Protein AF-A0A1R1WZ16-F1 (afdb_monomer_lite)

Secondary structure (DSSP, 8-state):
-HHHHHHHHHHHHIIIIII-SHHHHHHHHHHHHHHHHHHHHHHHTSTTSSSSTTS--HHHHHHHHHHHHHHHTT-GGGS-TTT-HHHHHHHHHHHT-HHHHHHHS---

Sequence (108 aa):
YALQIADSYDKLIDHAYGANSDESKAAFEKELEFLLKHHEPILAANPSGHYHGESTTYPDIVLYTLYNQSKVSGNADLFKESEFPHILKLVTSMDSNTRIAQAIATIE

Structure (mmCIF, N/CA/C/O backbone):
data_AF-A0A1R1WZ16-F1
#
_entry.id   AF-A0A1R1WZ16-F1
#
loop_
_atom_site.group_PDB
_atom_site.id
_atom_site.type_symbol
_atom_site.label_atom_id
_atom_site.label_alt_id
_atom_site.label_comp_id
_atom_site.label_asym_id
_atom_site.label_entity_id
_atom_site.label_seq_id
_atom_site.pdbx_PDB_ins_code
_atom_site.Cartn_x
_atom_site.Cartn_y
_atom_site.Cartn_z
_atom_site.occupancy
_atom_site.B_iso_or_equiv
_atom_site.auth_seq_id
_atom_site.auth_comp_id
_atom_site.auth_asym_id
_atom_site.auth_atom_id
_atom_site.pdbx_PDB_model_num
ATOM 1 N N . TYR A 1 1 ? -10.841 7.380 -5.172 1.00 53.97 1 TYR A N 1
ATOM 2 C CA . TYR A 1 1 ? -10.087 6.248 -4.598 1.00 53.97 1 TYR A CA 1
ATOM 3 C C . TYR A 1 1 ? -9.691 5.230 -5.663 1.00 53.97 1 TYR A C 1
ATOM 5 O O . TYR A 1 1 ? -8.528 5.215 -6.015 1.00 53.97 1 TYR A O 1
ATOM 13 N N . ALA A 1 2 ? -10.605 4.437 -6.241 1.00 52.69 2 ALA A N 1
ATOM 14 C CA . ALA A 1 2 ? -10.219 3.321 -7.125 1.00 52.69 2 ALA A CA 1
ATOM 15 C C . ALA A 1 2 ? -9.491 3.713 -8.434 1.00 52.69 2 ALA A C 1
ATOM 17 O O . ALA A 1 2 ? -8.581 3.002 -8.837 1.00 52.69 2 ALA A O 1
ATOM 18 N N . LEU A 1 3 ? -9.850 4.838 -9.068 1.00 55.34 3 LEU A N 1
ATOM 19 C CA . LEU A 1 3 ? -9.238 5.268 -10.339 1.00 55.34 3 LEU A CA 1
ATOM 20 C C . LEU A 1 3 ? -7.756 5.657 -10.192 1.00 55.34 3 LEU A C 1
ATOM 22 O O . LEU A 1 3 ? -6.937 5.213 -10.977 1.00 55.34 3 LEU A O 1
ATOM 26 N N . GLN A 1 4 ? -7.397 6.395 -9.138 1.00 59.56 4 GLN A N 1
ATOM 27 C CA . GLN A 1 4 ? -6.000 6.789 -8.888 1.00 59.56 4 GLN A CA 1
ATOM 28 C C . GLN A 1 4 ? -5.113 5.593 -8.516 1.00 59.56 4 GLN A C 1
ATOM 30 O O . GLN A 1 4 ? -3.928 5.582 -8.823 1.00 59.56 4 GLN A O 1
ATOM 35 N N . ILE A 1 5 ? -5.689 4.574 -7.867 1.00 61.09 5 ILE A N 1
ATOM 36 C CA . ILE A 1 5 ? -4.962 3.343 -7.545 1.00 61.09 5 ILE A CA 1
ATOM 37 C C . ILE A 1 5 ? -4.768 2.487 -8.811 1.00 61.09 5 ILE A C 1
ATOM 39 O O . ILE A 1 5 ? -3.721 1.863 -8.961 1.00 61.09 5 ILE A O 1
ATOM 43 N N . ALA A 1 6 ? -5.732 2.494 -9.741 1.00 62.16 6 ALA A N 1
ATOM 44 C CA . ALA A 1 6 ? -5.593 1.836 -11.040 1.00 62.16 6 ALA A CA 1
ATOM 45 C C . ALA A 1 6 ? -4.467 2.464 -11.883 1.00 62.16 6 ALA A C 1
ATOM 47 O O . ALA A 1 6 ? -3.639 1.727 -12.406 1.00 62.16 6 ALA A O 1
ATOM 48 N N . ASP A 1 7 ? -4.353 3.798 -11.908 1.00 64.75 7 ASP A N 1
ATOM 49 C CA . ASP A 1 7 ? -3.283 4.496 -12.641 1.00 64.75 7 ASP A CA 1
ATOM 50 C C . ASP A 1 7 ? -1.872 4.095 -12.155 1.00 64.75 7 ASP A C 1
ATOM 52 O O . ASP A 1 7 ? -0.948 3.927 -12.955 1.00 64.75 7 ASP A O 1
ATOM 56 N N . SER A 1 8 ? -1.683 3.907 -10.842 1.00 58.84 8 SER A N 1
ATOM 57 C CA . SER A 1 8 ? -0.411 3.413 -10.287 1.00 58.84 8 SER A CA 1
ATOM 58 C C . SER A 1 8 ? -0.165 1.933 -10.582 1.00 58.84 8 SER A C 1
ATOM 60 O O . SER A 1 8 ? 0.988 1.523 -10.709 1.00 58.84 8 SER A O 1
ATOM 62 N N . TYR A 1 9 ? -1.227 1.137 -10.705 1.00 64.50 9 TYR A N 1
ATOM 63 C CA . TYR A 1 9 ? -1.143 -0.278 -11.057 1.00 64.50 9 TYR A CA 1
ATOM 64 C C . TYR A 1 9 ? -0.737 -0.470 -12.522 1.00 64.50 9 TYR A C 1
ATOM 66 O O . TYR A 1 9 ? 0.156 -1.263 -12.811 1.00 64.50 9 TYR A O 1
ATOM 74 N N . ASP A 1 10 ? -1.315 0.314 -13.433 1.00 67.81 10 ASP A N 1
ATOM 75 C CA . ASP A 1 10 ? -0.963 0.294 -14.855 1.00 67.81 10 ASP A CA 1
ATOM 76 C C . ASP A 1 10 ? 0.512 0.677 -15.060 1.00 67.81 10 ASP A C 1
ATOM 78 O O . ASP A 1 10 ? 1.251 -0.017 -15.757 1.00 67.81 10 ASP A O 1
ATOM 82 N N . LYS A 1 11 ? 0.999 1.706 -14.354 1.00 64.81 11 LYS A N 1
ATOM 83 C CA . LYS A 1 11 ? 2.416 2.110 -14.418 1.00 64.81 11 LYS A CA 1
ATOM 84 C C . LYS A 1 11 ? 3.369 1.109 -13.772 1.00 64.81 11 LYS A C 1
ATOM 86 O O . LYS A 1 11 ? 4.492 0.946 -14.247 1.00 64.81 11 LYS A O 1
ATOM 91 N N . LEU A 1 12 ? 2.945 0.439 -12.700 1.00 64.50 12 LEU A N 1
ATOM 92 C CA . LEU A 1 12 ? 3.707 -0.672 -12.136 1.00 64.50 12 LEU A CA 1
ATOM 93 C C . LEU A 1 12 ? 3.831 -1.805 -13.157 1.00 64.50 12 LEU A C 1
ATOM 95 O O . LEU A 1 12 ? 4.918 -2.351 -13.308 1.00 64.50 12 LEU A O 1
ATOM 99 N N . ILE A 1 13 ? 2.751 -2.145 -13.865 1.00 63.81 13 ILE A N 1
ATOM 100 C CA . ILE A 1 13 ? 2.775 -3.165 -14.918 1.00 63.81 13 ILE A CA 1
ATOM 101 C C . ILE A 1 13 ? 3.728 -2.746 -16.045 1.00 63.81 13 ILE A C 1
ATOM 103 O O . ILE A 1 13 ? 4.585 -3.539 -16.438 1.00 63.81 13 ILE A O 1
ATOM 107 N N . ASP A 1 14 ? 3.648 -1.497 -16.506 1.00 62.38 14 ASP A N 1
ATOM 108 C CA . ASP A 1 14 ? 4.531 -0.962 -17.549 1.00 62.38 14 ASP A CA 1
ATOM 109 C C . ASP A 1 14 ? 6.015 -0.996 -17.147 1.00 62.38 14 ASP A C 1
ATOM 111 O O . ASP A 1 14 ? 6.883 -1.271 -17.980 1.00 62.38 14 ASP A O 1
ATOM 115 N N . HIS A 1 15 ? 6.327 -0.738 -15.874 1.00 61.12 15 HIS A N 1
ATOM 116 C CA . HIS A 1 15 ? 7.697 -0.798 -15.370 1.00 61.12 15 HIS A CA 1
ATOM 117 C C . HIS A 1 15 ? 8.173 -2.241 -15.137 1.00 61.12 15 HIS A C 1
ATOM 119 O O . HIS A 1 15 ? 9.220 -2.631 -15.655 1.00 61.12 15 HIS A O 1
ATOM 125 N N . ALA A 1 16 ? 7.408 -3.034 -14.383 1.00 61.28 16 ALA A N 1
ATOM 126 C CA . ALA A 1 16 ? 7.797 -4.370 -13.933 1.00 61.28 16 ALA A CA 1
ATOM 127 C C . ALA A 1 16 ? 7.749 -5.429 -15.047 1.00 61.28 16 ALA A C 1
ATOM 129 O O . ALA A 1 16 ? 8.508 -6.395 -14.998 1.00 61.28 16 ALA A O 1
ATOM 130 N N . TYR A 1 17 ? 6.881 -5.252 -16.049 1.00 60.38 17 TYR A N 1
ATOM 131 C CA . TYR A 1 17 ? 6.679 -6.215 -17.139 1.00 60.38 17 TYR A CA 1
ATOM 132 C C . TYR A 1 17 ? 6.864 -5.620 -18.546 1.00 60.38 17 TYR A C 1
ATOM 134 O O . TYR A 1 17 ? 6.816 -6.366 -19.525 1.00 60.38 17 TYR A O 1
ATOM 142 N N . GLY A 1 18 ? 7.075 -4.304 -18.664 1.00 61.00 18 GLY A N 1
ATOM 143 C CA . GLY A 1 18 ? 7.297 -3.601 -19.930 1.00 61.00 18 GLY A CA 1
ATOM 144 C C . GLY A 1 18 ? 8.760 -3.213 -20.166 1.00 61.00 18 GLY A C 1
ATOM 145 O O . GLY A 1 18 ? 9.632 -4.071 -20.287 1.00 61.00 18 GLY A O 1
ATOM 146 N N . ALA A 1 19 ? 9.032 -1.911 -20.306 1.00 59.84 19 ALA A N 1
ATOM 147 C CA . ALA A 1 19 ? 10.307 -1.393 -20.823 1.00 59.84 19 ALA A CA 1
ATOM 148 C C . ALA A 1 19 ? 11.523 -1.667 -19.918 1.00 59.84 19 ALA A C 1
ATOM 150 O O . ALA A 1 19 ? 12.647 -1.675 -20.420 1.00 59.84 19 ALA A O 1
ATOM 151 N N . ASN A 1 20 ? 11.298 -1.871 -18.611 1.00 67.12 20 ASN A N 1
ATOM 152 C CA . ASN A 1 20 ? 12.319 -2.133 -17.588 1.00 67.12 20 ASN A CA 1
ATOM 153 C C . ASN A 1 20 ? 13.571 -1.233 -17.718 1.00 67.12 20 ASN A C 1
ATOM 155 O O . ASN A 1 20 ? 14.707 -1.695 -17.615 1.00 67.12 20 ASN A O 1
ATOM 159 N N . SER A 1 21 ? 13.350 0.053 -18.011 1.00 76.56 21 SER A N 1
ATOM 160 C CA . SER A 1 21 ? 14.389 1.081 -18.132 1.00 76.56 21 SER A CA 1
ATOM 161 C C . SER A 1 21 ? 14.403 2.006 -16.916 1.00 76.56 21 SER A C 1
ATOM 163 O O . SER A 1 21 ? 13.405 2.105 -16.192 1.00 76.56 21 SER A O 1
ATOM 165 N N . ASP A 1 22 ? 15.498 2.742 -16.727 1.00 80.12 22 ASP A N 1
ATOM 166 C CA . ASP A 1 22 ? 15.625 3.733 -15.653 1.00 80.12 22 ASP A CA 1
ATOM 167 C C . ASP A 1 22 ? 14.538 4.821 -15.740 1.00 80.12 22 ASP A C 1
ATOM 169 O O . ASP A 1 22 ? 14.004 5.251 -14.717 1.00 80.12 22 ASP A O 1
ATOM 173 N N . GLU A 1 23 ? 14.126 5.221 -16.949 1.00 80.81 23 GLU A N 1
ATOM 174 C CA . GLU A 1 23 ? 13.025 6.172 -17.142 1.00 80.81 23 GLU A CA 1
ATOM 175 C C . GLU A 1 23 ? 11.680 5.596 -16.693 1.00 80.81 23 GLU A C 1
ATOM 177 O O . GLU A 1 23 ? 10.895 6.293 -16.047 1.00 80.81 23 GLU A O 1
ATOM 182 N N . SER A 1 24 ? 11.413 4.322 -17.007 1.00 78.06 24 SER A N 1
ATOM 183 C CA . SER A 1 24 ? 10.186 3.646 -16.564 1.00 78.06 24 SER A CA 1
ATOM 184 C C . SER A 1 24 ? 10.149 3.490 -15.043 1.00 78.06 24 SER A C 1
ATOM 186 O O . SER A 1 24 ? 9.099 3.693 -14.432 1.00 78.06 24 SER A O 1
ATOM 188 N N . LYS A 1 25 ? 11.311 3.232 -14.424 1.00 81.75 25 LYS A N 1
ATOM 189 C CA . LYS A 1 25 ? 11.459 3.170 -12.971 1.00 81.75 25 LYS A CA 1
ATOM 190 C C . LYS A 1 25 ? 11.144 4.521 -12.344 1.00 81.75 25 LYS A C 1
ATOM 192 O O . LYS A 1 25 ? 10.244 4.609 -11.519 1.00 81.75 25 LYS A O 1
ATOM 197 N N . ALA A 1 26 ? 11.809 5.586 -12.787 1.00 84.88 26 ALA A N 1
ATOM 198 C CA . ALA A 1 26 ? 11.597 6.930 -12.253 1.00 84.88 26 ALA A CA 1
ATOM 199 C C . ALA A 1 26 ? 10.139 7.408 -12.415 1.00 84.88 26 ALA A C 1
ATOM 201 O O . ALA A 1 26 ? 9.598 8.080 -11.534 1.00 84.88 26 ALA A O 1
ATOM 202 N N . ALA A 1 27 ? 9.482 7.050 -13.524 1.00 83.69 27 ALA A N 1
ATOM 203 C CA . ALA A 1 27 ? 8.066 7.339 -13.733 1.00 83.69 27 ALA A CA 1
ATOM 204 C C . ALA A 1 27 ? 7.167 6.583 -12.742 1.00 83.69 27 ALA A C 1
ATOM 206 O O . ALA A 1 27 ? 6.249 7.186 -12.184 1.00 83.69 27 ALA A O 1
ATOM 207 N N . PHE A 1 28 ? 7.442 5.300 -12.492 1.00 83.94 28 PHE A N 1
ATOM 208 C CA . PHE A 1 28 ? 6.740 4.517 -11.478 1.00 83.94 28 PHE A CA 1
ATOM 209 C C . PHE A 1 28 ? 6.950 5.090 -10.068 1.00 83.94 28 PHE A C 1
ATOM 211 O O . PHE A 1 28 ? 5.970 5.347 -9.373 1.00 83.94 28 PHE A O 1
ATOM 218 N N . GLU A 1 29 ? 8.196 5.355 -9.662 1.00 87.38 29 GLU A N 1
ATOM 219 C CA . GLU A 1 29 ? 8.515 5.876 -8.324 1.00 87.38 29 GLU A CA 1
ATOM 220 C C . GLU A 1 29 ? 7.796 7.203 -8.045 1.00 87.38 29 GLU A C 1
ATOM 222 O O . GLU A 1 29 ? 7.189 7.371 -6.988 1.00 87.38 29 GLU A O 1
ATOM 227 N N . LYS A 1 30 ? 7.791 8.124 -9.019 1.00 88.06 30 LYS A N 1
ATOM 228 C CA . LYS A 1 30 ? 7.098 9.417 -8.915 1.00 88.06 30 LYS A CA 1
ATOM 229 C C . LYS A 1 30 ? 5.596 9.259 -8.672 1.00 88.06 30 LYS A C 1
ATOM 231 O O . LYS A 1 30 ? 4.993 10.022 -7.918 1.00 88.06 30 LYS A O 1
ATOM 236 N N . GLU A 1 31 ? 4.978 8.309 -9.354 1.00 86.81 31 GLU A N 1
ATOM 237 C CA . GLU A 1 31 ? 3.531 8.102 -9.314 1.00 86.81 31 GLU A CA 1
ATOM 238 C C . GLU A 1 31 ? 3.118 7.330 -8.070 1.00 86.81 31 GLU A C 1
ATOM 240 O O . GLU A 1 31 ? 2.105 7.663 -7.454 1.00 86.81 31 GLU A O 1
ATOM 245 N N . LEU A 1 32 ? 3.947 6.376 -7.641 1.00 88.69 32 LEU A N 1
ATOM 246 C CA . LEU A 1 32 ? 3.790 5.732 -6.350 1.00 88.69 32 LEU A CA 1
ATOM 247 C C . LEU A 1 32 ? 3.900 6.764 -5.227 1.00 88.69 32 LEU A C 1
ATOM 249 O O . LEU A 1 32 ? 3.017 6.831 -4.382 1.00 88.69 32 LEU A O 1
ATOM 253 N N . GLU A 1 33 ? 4.914 7.629 -5.241 1.00 90.88 33 GLU A N 1
ATOM 254 C CA . GLU A 1 33 ? 5.067 8.679 -4.230 1.00 90.88 33 GLU A CA 1
ATOM 255 C C . GLU A 1 33 ? 3.861 9.635 -4.201 1.00 90.88 33 GLU A C 1
ATOM 257 O O . GLU A 1 33 ? 3.381 9.998 -3.123 1.00 90.88 33 GLU A O 1
ATOM 262 N N . PHE A 1 34 ? 3.326 10.015 -5.368 1.00 89.69 34 PHE A N 1
ATOM 263 C CA . PHE A 1 34 ? 2.099 10.809 -5.452 1.00 89.69 34 PHE A CA 1
ATOM 264 C C . PHE A 1 34 ? 0.903 10.084 -4.821 1.00 89.69 34 PHE A C 1
ATOM 266 O O . PHE A 1 34 ? 0.182 10.683 -4.018 1.00 89.69 34 PHE A O 1
ATOM 273 N N . LEU A 1 35 ? 0.714 8.798 -5.135 1.00 91.19 35 LEU A N 1
ATOM 274 C CA . LEU A 1 35 ? -0.338 7.976 -4.544 1.00 91.19 35 LEU A CA 1
ATOM 275 C C . LEU A 1 35 ? -0.188 7.904 -3.020 1.00 91.19 35 LEU A C 1
ATOM 277 O O . LEU A 1 35 ? -1.156 8.166 -2.308 1.00 91.19 35 LEU A O 1
ATOM 281 N N . LEU A 1 36 ? 1.012 7.613 -2.507 1.00 94.06 36 LEU A N 1
ATOM 282 C CA . LEU A 1 36 ? 1.252 7.473 -1.067 1.00 94.06 36 LEU A CA 1
ATOM 283 C C . LEU A 1 36 ? 0.944 8.784 -0.334 1.00 94.06 36 LEU A C 1
ATOM 285 O O . LEU A 1 36 ? 0.181 8.789 0.632 1.00 94.06 36 LEU A O 1
ATOM 289 N N . LYS A 1 37 ? 1.426 9.920 -0.852 1.00 95.00 37 LYS A N 1
ATOM 290 C CA . LYS A 1 37 ? 1.137 11.248 -0.284 1.00 95.00 37 LYS A CA 1
ATOM 291 C C . LYS A 1 37 ? -0.343 11.613 -0.341 1.00 95.00 37 LYS A C 1
ATOM 293 O O . LYS A 1 37 ? -0.834 12.292 0.558 1.00 95.00 37 LYS A O 1
ATOM 298 N N . HIS A 1 38 ? -1.057 11.192 -1.383 1.00 94.19 38 HIS A N 1
ATOM 299 C CA . HIS A 1 38 ? -2.487 11.459 -1.503 1.00 94.19 38 HIS A CA 1
ATOM 300 C C . HIS A 1 38 ? -3.313 10.598 -0.539 1.00 94.19 38 HIS A C 1
ATOM 302 O O . HIS A 1 38 ? -4.266 11.092 0.062 1.00 94.19 38 HIS A O 1
ATOM 308 N N . HIS A 1 39 ? -2.944 9.327 -0.374 1.00 94.38 39 HIS A N 1
ATOM 309 C CA . HIS A 1 39 ? -3.734 8.332 0.348 1.00 94.38 39 HIS A CA 1
ATOM 310 C C . HIS A 1 39 ? -3.417 8.226 1.845 1.00 94.38 39 HIS A C 1
ATOM 312 O O . HIS A 1 39 ? -4.304 7.872 2.621 1.00 94.38 39 HIS A O 1
ATOM 318 N N . GLU A 1 40 ? -2.215 8.603 2.279 1.00 96.62 40 GLU A N 1
ATOM 319 C CA . GLU A 1 40 ? -1.853 8.668 3.699 1.00 96.62 40 GLU A CA 1
ATOM 320 C C . GLU A 1 40 ? -2.839 9.501 4.546 1.00 96.62 40 GLU A C 1
ATOM 322 O O . GLU A 1 40 ? -3.385 8.963 5.512 1.00 96.62 40 GLU A O 1
ATOM 327 N N . PRO A 1 41 ? -3.171 10.767 4.205 1.00 96.12 41 PRO A N 1
ATOM 328 C CA . PRO A 1 41 ? -4.125 11.546 4.997 1.00 96.12 41 PRO A CA 1
ATOM 329 C C . PRO A 1 41 ? -5.555 10.986 4.947 1.00 96.12 41 PRO A C 1
ATOM 331 O O . PRO A 1 41 ? -6.324 11.198 5.883 1.00 96.12 41 PRO A O 1
ATOM 334 N N . ILE A 1 42 ? -5.922 10.262 3.882 1.00 94.50 42 ILE A N 1
ATOM 335 C CA . ILE A 1 42 ? -7.229 9.597 3.779 1.00 94.50 42 ILE A CA 1
ATOM 336 C C . ILE A 1 42 ? -7.322 8.473 4.817 1.00 94.50 42 ILE A C 1
ATOM 338 O O . ILE A 1 42 ? -8.319 8.384 5.531 1.00 94.50 42 ILE A O 1
ATOM 342 N N . LEU A 1 43 ? -6.277 7.649 4.935 1.00 95.50 43 LEU A N 1
ATOM 343 C CA . LEU A 1 43 ? -6.214 6.581 5.933 1.00 95.50 43 LEU A CA 1
ATOM 344 C C . LEU A 1 43 ? -6.079 7.136 7.356 1.00 95.50 43 LEU A C 1
ATOM 346 O O . LEU A 1 43 ? -6.709 6.614 8.271 1.00 95.50 43 LEU A O 1
ATOM 350 N N . ALA A 1 44 ? -5.335 8.229 7.541 1.00 96.38 44 ALA A N 1
ATOM 351 C CA . ALA A 1 44 ? -5.215 8.906 8.833 1.00 96.38 44 ALA A CA 1
ATOM 352 C C . ALA A 1 44 ? -6.553 9.460 9.353 1.00 96.38 44 ALA A C 1
ATOM 354 O O . ALA A 1 44 ? -6.776 9.521 10.562 1.00 96.38 44 ALA A O 1
ATOM 355 N N . A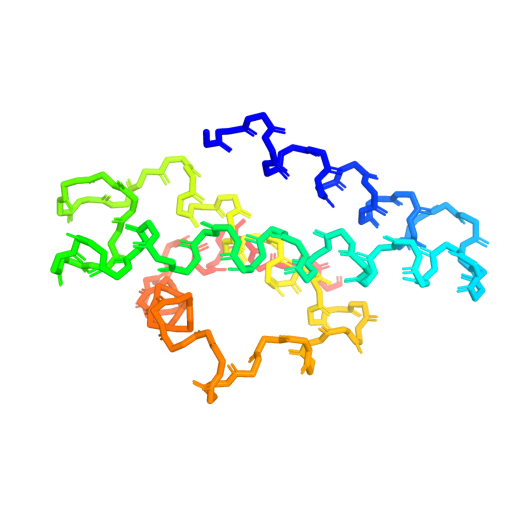LA A 1 45 ? -7.462 9.847 8.453 1.00 95.31 45 ALA A N 1
ATOM 356 C CA . ALA A 1 45 ? -8.776 10.366 8.819 1.00 95.31 45 ALA A CA 1
ATOM 357 C C . ALA A 1 45 ? -9.732 9.289 9.364 1.00 95.31 45 ALA A C 1
ATOM 359 O O . ALA A 1 45 ? -10.736 9.636 9.991 1.00 95.31 45 ALA A O 1
ATOM 360 N N . ASN A 1 46 ? -9.443 8.001 9.145 1.00 92.56 46 ASN A N 1
ATOM 361 C CA . ASN A 1 46 ? -10.265 6.899 9.629 1.00 92.56 46 ASN A CA 1
ATOM 362 C C . ASN A 1 46 ? -9.571 6.154 10.790 1.00 92.56 46 ASN A C 1
ATOM 364 O O . ASN A 1 46 ? -8.570 5.472 10.565 1.00 92.56 46 ASN A O 1
ATOM 368 N N . PRO A 1 47 ? -10.110 6.195 12.025 1.00 90.19 47 PRO A N 1
ATOM 369 C CA . PRO A 1 47 ? -9.498 5.540 13.186 1.00 90.19 47 PRO A CA 1
ATOM 370 C C . PRO A 1 47 ? -9.255 4.033 13.022 1.00 90.19 47 PRO A C 1
ATOM 372 O O . PRO A 1 47 ? -8.304 3.495 13.601 1.00 90.19 47 PRO A O 1
ATOM 375 N N . SER A 1 48 ? -10.085 3.352 12.223 1.00 89.50 48 SER A N 1
ATOM 376 C CA . SER A 1 48 ? -9.927 1.920 11.944 1.00 89.50 48 SER A CA 1
ATOM 377 C C . SER A 1 48 ? -8.656 1.610 11.146 1.00 89.50 48 SER A C 1
ATOM 379 O O . SER A 1 48 ? -8.136 0.502 11.236 1.00 89.50 48 SER A O 1
ATOM 381 N N . GLY A 1 49 ? -8.116 2.588 10.412 1.00 90.56 49 GLY A N 1
ATOM 382 C CA . GLY A 1 49 ? -7.006 2.393 9.482 1.00 90.56 49 GLY A CA 1
ATOM 383 C C . GLY A 1 49 ? -7.416 1.788 8.138 1.00 90.56 49 GLY A C 1
ATOM 384 O O . GLY A 1 49 ? -6.535 1.367 7.397 1.00 90.56 49 GLY A O 1
ATOM 385 N N . HIS A 1 50 ? -8.714 1.746 7.819 1.00 93.38 50 HIS A N 1
ATOM 386 C CA . HIS A 1 50 ? -9.235 1.334 6.511 1.00 93.38 50 HIS A CA 1
ATOM 387 C C . HIS A 1 50 ? -9.714 2.525 5.682 1.00 93.38 50 HIS A C 1
ATOM 389 O O . HIS A 1 50 ? -10.036 3.588 6.217 1.00 93.38 50 HIS A O 1
ATOM 395 N N . TYR A 1 51 ? -9.858 2.342 4.371 1.00 91.94 51 TYR A N 1
ATOM 396 C CA . TYR A 1 51 ? -10.439 3.379 3.511 1.00 91.94 51 TYR A CA 1
ATOM 397 C C . TYR A 1 51 ? -11.899 3.699 3.846 1.00 91.94 51 TYR A C 1
ATOM 399 O O . TYR A 1 51 ? -12.321 4.849 3.717 1.00 91.94 51 TYR A O 1
ATOM 407 N N . HIS A 1 52 ? -12.681 2.705 4.276 1.00 89.56 52 HIS A N 1
ATOM 408 C CA . HIS A 1 52 ? -14.110 2.872 4.526 1.00 89.56 52 HIS A CA 1
ATOM 409 C C . HIS A 1 52 ? -14.579 2.101 5.761 1.00 89.56 52 HIS A C 1
ATOM 411 O O . HIS A 1 52 ? -14.529 0.874 5.802 1.00 89.56 52 HIS A O 1
ATOM 417 N N . GLY A 1 53 ? -15.117 2.828 6.745 1.00 90.00 53 GLY A N 1
ATOM 418 C CA . GLY A 1 53 ? -15.675 2.228 7.958 1.00 90.00 53 GLY A CA 1
ATOM 419 C C . GLY A 1 53 ? -14.643 1.376 8.693 1.00 90.00 53 GLY A C 1
ATOM 420 O O . GLY A 1 53 ? -13.480 1.758 8.784 1.00 90.00 53 GLY A O 1
ATOM 421 N N . GLU A 1 54 ? -15.064 0.224 9.205 1.00 91.44 54 GLU A N 1
ATOM 422 C CA . GLU A 1 54 ? -14.220 -0.689 9.992 1.00 91.44 54 GLU A CA 1
ATOM 423 C C . GLU A 1 54 ? -13.874 -1.988 9.250 1.00 91.44 54 GLU A C 1
ATOM 425 O O . GLU A 1 54 ? -13.354 -2.925 9.844 1.00 91.44 54 GLU A O 1
ATOM 430 N N . SER A 1 55 ? -14.203 -2.087 7.962 1.00 89.12 55 SER A N 1
ATOM 431 C CA . SER A 1 55 ? -14.037 -3.318 7.187 1.00 89.12 55 SER A CA 1
ATOM 432 C C . SER A 1 55 ? -13.035 -3.133 6.063 1.00 89.12 55 SER A C 1
ATOM 434 O O . SER A 1 55 ? -12.968 -2.071 5.451 1.00 89.12 55 SER A O 1
ATOM 436 N N . THR A 1 56 ? -12.316 -4.204 5.731 1.00 90.81 56 THR A N 1
ATOM 437 C CA . THR A 1 56 ? -11.521 -4.262 4.507 1.00 90.81 56 THR A CA 1
ATOM 438 C C . THR A 1 56 ? -12.427 -4.088 3.292 1.00 90.81 56 THR A C 1
ATOM 440 O O . THR A 1 56 ? -13.371 -4.853 3.080 1.00 90.81 56 THR A O 1
ATOM 443 N N . THR A 1 57 ? -12.110 -3.103 2.465 1.00 90.56 57 THR A N 1
ATOM 444 C CA . THR A 1 57 ? -12.793 -2.811 1.209 1.00 90.56 57 THR A CA 1
ATOM 445 C C . THR A 1 57 ? -11.842 -2.931 0.024 1.00 90.56 57 THR A C 1
ATOM 447 O O . THR A 1 57 ? -10.648 -3.191 0.165 1.00 90.56 57 THR A O 1
ATOM 450 N N . TYR A 1 58 ? -12.380 -2.768 -1.183 1.00 86.25 58 TYR A N 1
ATOM 451 C CA . TYR A 1 58 ? -11.597 -2.900 -2.407 1.00 86.25 58 TYR A CA 1
ATOM 452 C C . TYR A 1 58 ? -10.350 -1.986 -2.444 1.00 86.25 58 TYR A C 1
ATOM 454 O O . TYR A 1 58 ? -9.272 -2.505 -2.714 1.00 86.25 58 TYR A O 1
ATOM 462 N N . PRO A 1 59 ? -10.413 -0.681 -2.103 1.00 89.75 59 PRO A N 1
ATOM 463 C CA . PRO A 1 59 ? -9.218 0.166 -2.037 1.00 89.75 59 PRO A CA 1
ATOM 464 C C . PRO A 1 59 ? -8.122 -0.338 -1.084 1.00 89.75 59 PRO A C 1
ATOM 466 O O . PRO A 1 59 ? -6.943 -0.196 -1.403 1.00 89.75 59 PRO A O 1
ATOM 469 N N . ASP A 1 60 ? -8.493 -0.951 0.047 1.00 91.38 60 ASP A N 1
ATOM 470 C CA . ASP A 1 60 ? -7.538 -1.545 0.992 1.00 91.38 60 ASP A CA 1
ATOM 471 C C . ASP A 1 60 ? -6.772 -2.699 0.334 1.00 91.38 60 ASP A C 1
ATOM 473 O O . ASP A 1 60 ? -5.545 -2.771 0.406 1.00 91.38 60 ASP A O 1
ATOM 477 N N . ILE A 1 61 ? -7.509 -3.575 -0.357 1.00 89.56 61 ILE A N 1
ATOM 478 C CA . ILE A 1 61 ? -6.960 -4.717 -1.092 1.00 89.56 61 ILE A CA 1
ATOM 479 C C . ILE A 1 61 ? -6.019 -4.242 -2.197 1.00 89.56 61 ILE A C 1
ATOM 481 O O . ILE A 1 61 ? -4.901 -4.735 -2.285 1.00 89.56 61 ILE A O 1
ATOM 485 N N . VAL A 1 62 ? -6.434 -3.272 -3.018 1.00 87.75 62 VAL A N 1
ATOM 486 C CA . VAL A 1 62 ? -5.605 -2.828 -4.147 1.00 87.75 62 VAL A CA 1
ATOM 487 C C . VAL A 1 62 ? -4.326 -2.137 -3.666 1.00 87.75 62 VAL A C 1
ATOM 489 O O . VAL A 1 62 ? -3.256 -2.416 -4.207 1.00 87.75 62 VAL A O 1
ATOM 492 N N . LEU A 1 63 ? -4.391 -1.301 -2.620 1.00 91.19 63 LEU A N 1
ATOM 493 C CA . LEU A 1 63 ? -3.187 -0.694 -2.040 1.00 91.19 63 LEU A CA 1
ATOM 494 C C . LEU A 1 63 ? -2.225 -1.762 -1.499 1.00 91.19 63 LEU A C 1
ATOM 496 O O . LEU A 1 63 ? -1.017 -1.681 -1.716 1.00 91.19 63 LEU A O 1
ATOM 500 N N . TYR A 1 64 ? -2.756 -2.782 -0.825 1.00 92.25 64 TYR A N 1
ATOM 501 C CA . TYR A 1 64 ? -1.951 -3.881 -0.301 1.00 92.25 64 TYR A CA 1
ATOM 502 C C . TYR A 1 64 ? -1.333 -4.748 -1.414 1.00 92.25 64 TYR A C 1
ATOM 504 O O . TYR A 1 64 ? -0.176 -5.161 -1.307 1.00 92.25 64 TYR A O 1
ATOM 512 N N . THR A 1 65 ? -2.041 -4.973 -2.524 1.00 87.62 65 THR A N 1
ATOM 513 C CA . THR A 1 65 ? -1.471 -5.631 -3.710 1.00 87.62 65 THR A CA 1
ATOM 514 C C . THR A 1 65 ? -0.328 -4.809 -4.307 1.00 87.62 65 THR A C 1
ATOM 516 O O . THR A 1 65 ? 0.740 -5.361 -4.571 1.00 87.62 65 THR A O 1
ATOM 519 N N . LEU A 1 66 ? -0.511 -3.492 -4.457 1.00 86.88 66 LEU A N 1
ATOM 520 C CA . LEU A 1 66 ? 0.522 -2.586 -4.968 1.00 86.88 66 LEU A CA 1
ATOM 521 C C . LEU A 1 66 ? 1.774 -2.594 -4.078 1.00 86.88 66 LEU A C 1
ATOM 523 O O . LEU A 1 66 ? 2.892 -2.632 -4.589 1.00 86.88 66 LEU A O 1
ATOM 527 N N . TYR A 1 67 ? 1.600 -2.621 -2.753 1.00 91.44 67 TYR A N 1
ATOM 528 C CA . TYR A 1 67 ? 2.706 -2.781 -1.806 1.00 91.44 67 TYR A CA 1
ATOM 529 C C . TYR A 1 67 ? 3.475 -4.090 -2.037 1.00 91.44 67 TYR A C 1
ATOM 531 O O . TYR A 1 67 ? 4.702 -4.077 -2.146 1.00 91.44 67 TYR A O 1
ATOM 539 N N . ASN A 1 68 ? 2.773 -5.221 -2.158 1.00 88.38 68 ASN A N 1
ATOM 540 C CA . ASN A 1 68 ? 3.421 -6.514 -2.386 1.00 88.38 68 ASN A CA 1
ATOM 541 C C . ASN A 1 68 ? 4.195 -6.555 -3.704 1.00 88.38 68 ASN A C 1
ATOM 543 O O . ASN A 1 68 ? 5.339 -7.004 -3.726 1.00 88.38 68 ASN A O 1
ATOM 547 N N . GLN A 1 69 ? 3.628 -6.019 -4.779 1.00 83.94 69 GLN A N 1
ATOM 548 C CA . GLN A 1 69 ? 4.328 -5.955 -6.059 1.00 83.94 69 GLN A CA 1
ATOM 549 C C . GLN A 1 69 ? 5.515 -4.988 -6.030 1.00 83.94 69 GLN A C 1
ATOM 551 O O . GLN A 1 69 ? 6.564 -5.301 -6.585 1.00 83.94 69 GLN A O 1
ATOM 556 N N . SER A 1 70 ? 5.398 -3.866 -5.313 1.00 85.44 70 SER A N 1
ATOM 557 C CA . SER A 1 70 ? 6.519 -2.941 -5.106 1.00 85.44 70 SER A CA 1
ATOM 558 C C . SER A 1 70 ? 7.668 -3.601 -4.338 1.00 85.44 70 SER A C 1
ATOM 560 O O . SER A 1 70 ? 8.829 -3.316 -4.621 1.00 85.44 70 SER A O 1
ATOM 562 N N . LYS A 1 71 ? 7.381 -4.521 -3.401 1.00 86.56 71 LYS A N 1
ATOM 563 C CA . LYS A 1 71 ? 8.425 -5.346 -2.765 1.00 86.56 71 LYS A CA 1
ATOM 564 C C . LYS A 1 71 ? 9.133 -6.237 -3.780 1.00 86.56 71 LYS A C 1
ATOM 566 O O . LYS A 1 71 ? 10.360 -6.256 -3.806 1.00 86.56 71 LYS A O 1
ATOM 571 N N . VAL A 1 72 ? 8.375 -6.939 -4.623 1.00 82.31 72 VAL A N 1
ATOM 572 C CA . VAL A 1 72 ? 8.930 -7.833 -5.656 1.00 82.31 72 VAL A CA 1
ATOM 573 C C . VAL A 1 72 ? 9.786 -7.059 -6.663 1.00 82.31 72 VAL A C 1
ATOM 575 O O . VAL A 1 72 ? 10.830 -7.550 -7.081 1.00 82.31 72 VAL A O 1
ATOM 578 N N . SER A 1 73 ? 9.406 -5.825 -7.000 1.00 78.00 73 SER A N 1
ATOM 579 C CA . SER A 1 73 ? 10.158 -4.964 -7.919 1.00 78.00 73 SER A CA 1
ATOM 580 C C . SER A 1 73 ? 11.310 -4.184 -7.260 1.00 78.00 73 SER A C 1
ATOM 582 O O . SER A 1 73 ? 11.888 -3.310 -7.901 1.00 78.00 73 SER A O 1
ATOM 584 N N . GLY A 1 74 ? 11.627 -4.428 -5.982 1.00 82.19 74 GLY A N 1
ATOM 585 C CA . GLY A 1 74 ? 12.719 -3.745 -5.272 1.00 82.19 74 GLY A CA 1
ATOM 586 C C . GLY A 1 74 ? 12.452 -2.276 -4.915 1.00 82.19 74 GLY A C 1
ATOM 587 O O . GLY A 1 74 ? 13.392 -1.534 -4.655 1.00 82.19 74 GLY A O 1
ATOM 588 N N . ASN A 1 75 ? 11.186 -1.854 -4.886 1.00 84.12 75 ASN A N 1
ATOM 589 C CA . ASN A 1 75 ? 10.747 -0.481 -4.604 1.00 84.12 75 ASN A CA 1
ATOM 590 C C . ASN A 1 75 ? 10.057 -0.349 -3.227 1.00 84.12 75 ASN A C 1
ATOM 592 O O . ASN A 1 75 ? 9.332 0.613 -2.972 1.00 84.12 75 ASN A O 1
ATOM 596 N N . ALA A 1 76 ? 10.267 -1.316 -2.326 1.00 86.06 76 ALA A N 1
ATOM 597 C CA . ALA A 1 76 ? 9.694 -1.312 -0.976 1.00 86.06 76 ALA A CA 1
ATOM 598 C C . ALA A 1 76 ? 10.111 -0.082 -0.150 1.00 86.06 76 ALA A C 1
ATOM 600 O O . ALA A 1 76 ? 9.325 0.407 0.658 1.00 86.06 76 ALA A O 1
ATOM 601 N N . ASP A 1 77 ? 11.314 0.443 -0.395 1.00 89.19 77 ASP A N 1
ATOM 602 C CA . ASP A 1 77 ? 11.903 1.569 0.342 1.00 89.19 77 ASP A CA 1
ATOM 603 C C . ASP A 1 77 ? 11.133 2.889 0.169 1.00 89.19 77 ASP A C 1
ATOM 605 O O . ASP A 1 77 ? 11.345 3.843 0.921 1.00 89.19 77 ASP A O 1
ATOM 609 N N . LEU A 1 78 ? 10.210 2.956 -0.795 1.00 90.62 78 LEU A N 1
ATOM 610 C CA . LEU A 1 78 ? 9.304 4.092 -0.963 1.00 90.62 78 LEU A CA 1
ATOM 611 C C . LEU A 1 78 ? 8.223 4.143 0.130 1.00 90.62 78 LEU A C 1
ATOM 613 O O . LEU A 1 78 ? 7.718 5.220 0.439 1.00 90.62 78 LEU A O 1
ATOM 617 N N . PHE A 1 79 ? 7.904 3.015 0.771 1.00 93.62 79 PHE A N 1
ATOM 618 C CA . PHE A 1 79 ? 6.929 2.925 1.862 1.00 93.62 79 PHE A CA 1
ATOM 619 C C . PHE A 1 79 ? 7.586 3.215 3.217 1.00 93.62 79 PHE A C 1
ATOM 621 O O . PHE A 1 79 ? 7.684 2.353 4.090 1.00 93.62 79 PHE A O 1
ATOM 628 N N . LYS A 1 80 ? 8.069 4.444 3.396 1.00 94.19 80 LYS A N 1
ATOM 629 C CA . LYS A 1 80 ? 8.792 4.856 4.606 1.00 94.19 80 LYS A CA 1
ATOM 630 C C . LYS A 1 80 ? 7.843 5.067 5.781 1.00 94.19 80 LYS A C 1
ATOM 632 O O . LYS A 1 80 ? 6.944 5.899 5.705 1.00 94.19 80 LYS A O 1
ATOM 637 N N . GLU A 1 81 ? 8.109 4.417 6.911 1.00 94.44 81 GLU A N 1
ATOM 638 C CA . GLU A 1 81 ? 7.291 4.551 8.128 1.00 94.44 81 GLU A CA 1
ATOM 639 C C . GLU A 1 81 ? 7.231 5.981 8.672 1.00 94.44 81 GLU A C 1
ATOM 641 O O . GLU A 1 81 ? 6.198 6.409 9.177 1.00 94.44 81 GLU A O 1
ATOM 646 N N . SER A 1 82 ?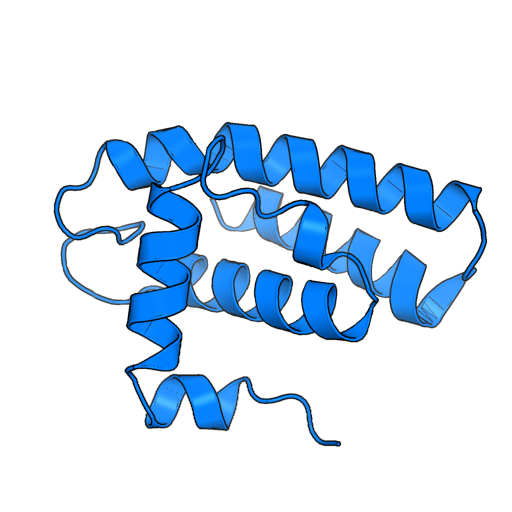 8.305 6.756 8.510 1.00 96.19 82 SER A N 1
ATOM 647 C CA . SER A 1 82 ? 8.341 8.164 8.918 1.00 96.19 82 SER A CA 1
ATOM 648 C C . SER A 1 82 ? 7.422 9.072 8.096 1.00 96.19 82 SER A C 1
ATOM 650 O O . SER A 1 82 ? 7.095 10.163 8.555 1.00 96.19 82 SER A O 1
ATOM 652 N N . GLU A 1 83 ? 7.059 8.665 6.876 1.00 96.50 83 GLU A N 1
ATOM 653 C CA . GLU A 1 83 ? 6.249 9.465 5.946 1.00 96.50 83 GLU A CA 1
ATOM 654 C C . GLU A 1 83 ? 4.830 8.902 5.780 1.00 96.50 83 GLU A C 1
ATOM 656 O O . GLU A 1 83 ? 3.884 9.675 5.639 1.00 96.50 83 GLU A O 1
ATOM 661 N N . PHE A 1 84 ? 4.675 7.575 5.835 1.00 97.31 84 PHE A N 1
ATOM 662 C CA . PHE A 1 84 ? 3.435 6.862 5.516 1.00 97.31 84 PHE A CA 1
ATOM 663 C C . PHE A 1 84 ? 3.005 5.846 6.600 1.00 97.31 84 PHE A C 1
ATOM 665 O O . PHE A 1 84 ? 2.770 4.667 6.295 1.00 97.31 84 PHE A O 1
ATOM 672 N N . PRO A 1 85 ? 2.928 6.242 7.886 1.00 97.12 85 PRO A N 1
ATOM 673 C CA . PRO A 1 85 ? 2.629 5.316 8.977 1.00 97.12 85 PRO A CA 1
ATOM 674 C C . PRO A 1 85 ? 1.232 4.680 8.886 1.00 97.12 85 PRO A C 1
ATOM 676 O O . PRO A 1 85 ? 1.066 3.526 9.287 1.00 97.12 85 PRO A O 1
ATOM 679 N N . HIS A 1 86 ? 0.215 5.371 8.358 1.00 97.62 86 HIS A N 1
ATOM 680 C CA . HIS A 1 86 ? -1.143 4.816 8.264 1.00 97.62 86 HIS A CA 1
ATOM 681 C C . HIS A 1 86 ? -1.274 3.828 7.106 1.00 97.62 86 HIS A C 1
ATOM 683 O O . HIS A 1 86 ? -1.948 2.806 7.251 1.00 97.62 86 HIS A O 1
ATOM 689 N N . ILE A 1 87 ? -0.574 4.069 5.996 1.00 96.88 87 ILE A N 1
ATOM 690 C CA . ILE A 1 87 ? -0.425 3.080 4.922 1.00 96.88 87 ILE A CA 1
ATOM 691 C C . ILE A 1 87 ? 0.254 1.812 5.4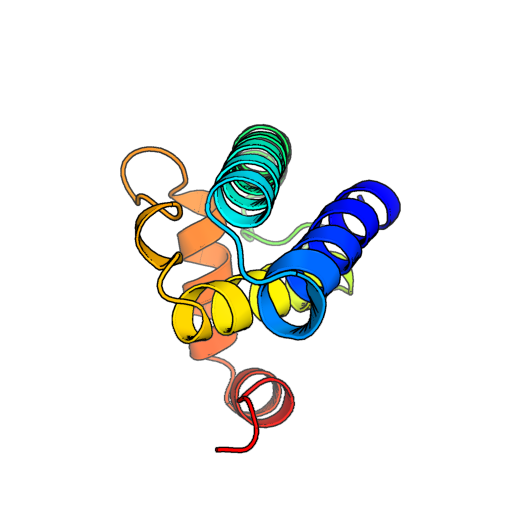52 1.00 96.88 87 ILE A C 1
ATOM 693 O O . ILE A 1 87 ? -0.255 0.714 5.231 1.00 96.88 87 ILE A O 1
ATOM 697 N N . LEU A 1 88 ? 1.356 1.932 6.202 1.00 96.19 88 LEU A N 1
ATOM 698 C CA . LEU A 1 88 ? 2.026 0.757 6.774 1.00 96.19 88 LEU A CA 1
ATOM 699 C C . LEU A 1 88 ? 1.181 0.043 7.832 1.00 96.19 88 LEU A C 1
ATOM 701 O O . LEU A 1 88 ? 1.204 -1.189 7.911 1.00 96.19 88 LEU A O 1
ATOM 705 N N . LYS A 1 89 ? 0.386 0.782 8.612 1.00 95.50 89 LYS A N 1
ATOM 706 C CA . LYS A 1 89 ? -0.597 0.194 9.530 1.00 95.50 89 LYS A CA 1
ATOM 707 C C . LYS A 1 89 ? -1.620 -0.655 8.770 1.00 95.50 89 LYS A C 1
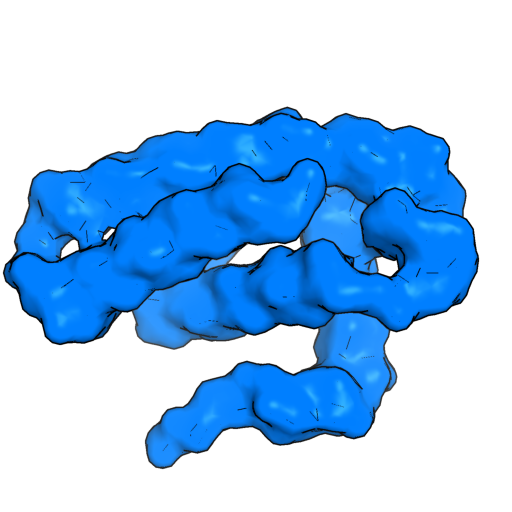ATOM 709 O O . LYS A 1 89 ? -1.887 -1.784 9.185 1.00 95.50 89 LYS A O 1
ATOM 714 N N . LEU A 1 90 ? -2.157 -0.146 7.654 1.00 95.62 90 LEU A N 1
ATOM 715 C CA . LEU A 1 90 ? -3.070 -0.904 6.796 1.00 95.62 90 LEU A CA 1
ATOM 716 C C . LEU A 1 90 ? -2.393 -2.179 6.283 1.00 95.62 90 LEU A C 1
ATOM 718 O O . LEU A 1 90 ? -2.925 -3.268 6.481 1.00 95.62 90 LEU A O 1
ATOM 722 N N . VAL A 1 91 ? -1.203 -2.063 5.695 1.00 94.25 91 VAL A N 1
ATOM 723 C CA . VAL A 1 91 ? -0.429 -3.211 5.194 1.00 94.25 91 VAL A CA 1
ATOM 724 C C . VAL A 1 91 ? -0.228 -4.269 6.282 1.00 94.25 91 VAL A C 1
ATOM 726 O O . VAL A 1 91 ? -0.555 -5.432 6.071 1.00 94.25 91 VAL A O 1
ATOM 729 N N . THR A 1 92 ? 0.208 -3.862 7.475 1.00 93.44 92 THR A N 1
ATOM 730 C CA . THR A 1 92 ? 0.446 -4.772 8.609 1.00 93.44 92 THR A CA 1
ATOM 731 C C . THR A 1 92 ? -0.830 -5.508 9.032 1.00 93.44 92 THR A C 1
ATOM 733 O O . THR A 1 92 ? -0.806 -6.704 9.341 1.00 93.44 92 THR A O 1
ATOM 736 N N . SER A 1 93 ? -1.974 -4.813 9.027 1.00 92.81 93 SER A N 1
ATOM 737 C CA . SER A 1 93 ? -3.272 -5.433 9.320 1.00 92.81 93 SER A CA 1
ATOM 738 C C . SER A 1 93 ? -3.672 -6.474 8.268 1.00 92.81 93 SER A C 1
ATOM 740 O O . SER A 1 93 ? -4.241 -7.511 8.611 1.00 92.81 93 SER A O 1
ATOM 742 N N . MET A 1 94 ? -3.325 -6.229 7.002 1.00 92.50 94 MET A N 1
ATOM 743 C CA . MET A 1 94 ? -3.623 -7.118 5.879 1.00 92.50 94 MET A CA 1
ATOM 744 C C . MET A 1 94 ? -2.701 -8.342 5.877 1.00 92.50 94 MET A C 1
ATOM 746 O O . MET A 1 94 ? -3.192 -9.454 5.694 1.00 92.50 94 MET A O 1
ATOM 750 N N . ASP A 1 95 ? -1.413 -8.169 6.192 1.00 90.94 95 ASP A N 1
ATOM 751 C CA . ASP A 1 95 ? -0.457 -9.269 6.403 1.00 90.94 95 ASP A CA 1
ATOM 752 C C . ASP A 1 95 ? -0.900 -10.200 7.545 1.00 90.94 95 ASP A C 1
ATOM 754 O O . ASP A 1 95 ? -0.744 -11.419 7.472 1.00 90.94 95 ASP A O 1
ATOM 758 N N . SER A 1 96 ? -1.515 -9.638 8.590 1.00 90.25 96 SER A N 1
ATOM 759 C CA . SER A 1 96 ? -2.051 -10.407 9.721 1.00 90.25 96 SER A CA 1
ATOM 760 C C . SER A 1 96 ? -3.317 -11.205 9.366 1.00 90.25 96 SER A C 1
ATOM 762 O O . SER A 1 96 ? -3.702 -12.121 10.098 1.00 90.25 96 SER A O 1
ATOM 764 N N . ASN A 1 97 ? -3.979 -10.889 8.247 1.00 89.06 97 ASN A N 1
ATOM 765 C CA . ASN A 1 97 ? -5.136 -11.625 7.752 1.00 89.06 97 ASN A CA 1
ATOM 766 C C . ASN A 1 97 ? -4.693 -12.711 6.766 1.00 89.06 97 ASN A C 1
ATOM 768 O O . ASN A 1 97 ? -4.547 -12.474 5.568 1.00 89.06 97 ASN A O 1
ATOM 772 N N . THR A 1 98 ? -4.551 -13.940 7.263 1.00 86.88 98 THR A N 1
ATOM 773 C CA . THR A 1 98 ? -4.018 -15.075 6.490 1.00 86.88 98 THR A CA 1
ATOM 774 C C . THR A 1 98 ? -4.751 -15.346 5.179 1.00 86.88 98 THR A C 1
ATOM 776 O O . THR A 1 98 ? -4.106 -15.717 4.206 1.00 86.88 98 THR A O 1
ATOM 779 N N . ARG A 1 99 ? -6.071 -15.126 5.104 1.00 86.50 99 ARG A N 1
ATOM 780 C CA . ARG A 1 99 ? -6.836 -15.333 3.861 1.00 86.50 99 ARG A CA 1
ATOM 781 C C . ARG A 1 99 ? -6.460 -14.319 2.788 1.00 86.50 99 ARG A C 1
ATOM 783 O O . ARG A 1 99 ? -6.339 -14.678 1.623 1.00 86.50 99 ARG A O 1
ATOM 790 N N . ILE A 1 100 ? -6.299 -13.062 3.190 1.00 84.69 100 ILE A N 1
ATOM 791 C CA . ILE A 1 100 ? -5.946 -11.965 2.289 1.00 84.69 100 ILE A CA 1
ATOM 792 C C . ILE A 1 100 ? -4.482 -12.090 1.874 1.00 84.69 100 ILE A C 1
ATOM 794 O O . ILE A 1 100 ? -4.190 -12.066 0.682 1.00 84.69 100 ILE A O 1
ATOM 798 N N . ALA A 1 101 ? -3.586 -12.295 2.841 1.00 86.44 101 ALA A N 1
ATOM 799 C CA . ALA A 1 101 ? -2.164 -12.481 2.587 1.00 86.44 101 ALA A CA 1
ATOM 800 C C . ALA A 1 101 ? -1.913 -13.652 1.624 1.00 86.44 101 ALA A C 1
ATOM 802 O O . ALA A 1 101 ? -1.175 -13.498 0.660 1.00 86.44 101 ALA A O 1
ATOM 803 N N . GLN A 1 102 ? -2.588 -14.793 1.807 1.00 85.81 102 GLN A N 1
ATOM 804 C CA . GLN A 1 102 ? -2.476 -15.937 0.891 1.00 85.81 102 GLN A CA 1
ATOM 805 C C . GLN A 1 102 ? -3.053 -15.664 -0.502 1.00 85.81 102 GLN A C 1
ATOM 807 O O . GLN A 1 102 ? -2.514 -16.164 -1.482 1.00 85.81 102 GLN A O 1
ATOM 812 N N . ALA A 1 103 ? -4.143 -14.899 -0.606 1.00 80.69 103 ALA A N 1
ATOM 813 C CA . ALA A 1 103 ? -4.762 -14.586 -1.894 1.00 80.69 103 ALA A CA 1
ATOM 814 C C . ALA A 1 103 ? -3.934 -13.600 -2.735 1.00 80.69 103 ALA A C 1
ATOM 816 O O . ALA A 1 103 ? -4.062 -13.587 -3.957 1.00 80.69 103 ALA A O 1
ATOM 817 N N . ILE A 1 104 ? -3.131 -12.760 -2.080 1.00 79.19 104 ILE A N 1
ATOM 818 C CA . ILE A 1 104 ? -2.341 -11.695 -2.715 1.00 79.19 104 ILE A CA 1
ATOM 819 C C . ILE A 1 104 ? -0.860 -12.055 -2.804 1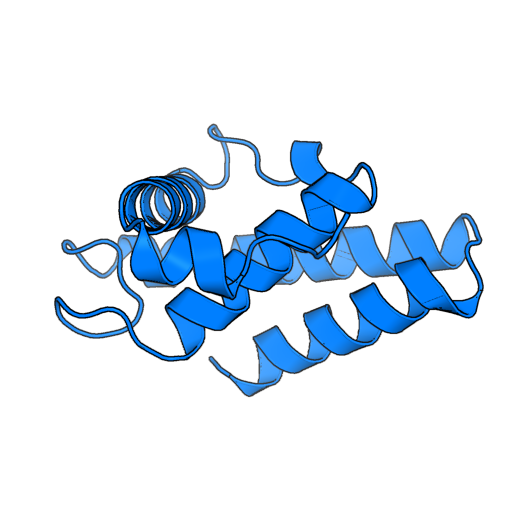.00 79.19 104 ILE A C 1
ATOM 821 O O . ILE A 1 104 ? -0.148 -11.448 -3.602 1.00 79.19 104 ILE A O 1
ATOM 825 N N . ALA A 1 105 ? -0.401 -13.047 -2.034 1.00 69.19 105 ALA A N 1
ATOM 826 C CA . ALA A 1 105 ? 0.927 -13.617 -2.176 1.00 69.19 105 ALA A CA 1
ATOM 827 C C . ALA A 1 105 ? 1.182 -13.919 -3.655 1.00 69.19 105 ALA A C 1
ATOM 829 O O . ALA A 1 105 ? 0.490 -14.729 -4.276 1.00 69.19 105 ALA A O 1
ATOM 830 N N . THR A 1 106 ? 2.148 -13.205 -4.226 1.00 56.56 106 THR A N 1
ATOM 831 C CA . THR A 1 106 ? 2.631 -13.450 -5.579 1.00 56.56 106 THR A CA 1
ATOM 832 C C . THR A 1 106 ? 3.021 -14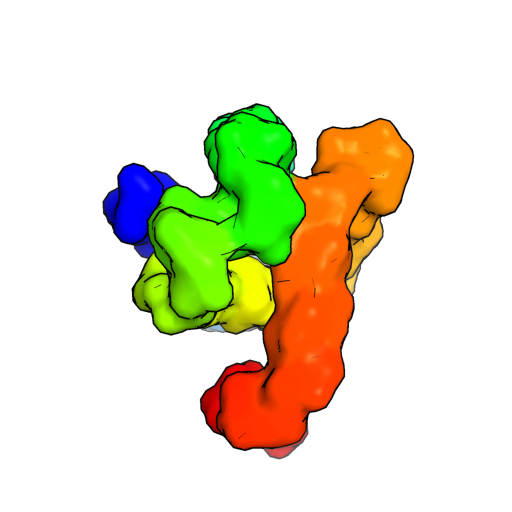.919 -5.670 1.00 56.56 106 THR A C 1
ATOM 834 O O . THR A 1 106 ? 3.750 -15.409 -4.810 1.00 56.56 106 THR A O 1
ATOM 837 N N . ILE A 1 107 ? 2.502 -15.622 -6.680 1.00 47.19 107 ILE A N 1
ATOM 838 C CA . ILE A 1 107 ? 2.990 -16.957 -7.030 1.00 47.19 107 ILE A CA 1
ATOM 839 C C . ILE A 1 107 ? 4.484 -16.789 -7.329 1.00 47.19 107 ILE A C 1
ATOM 841 O O . ILE A 1 107 ? 4.829 -15.990 -8.202 1.00 47.19 107 ILE A O 1
ATOM 845 N N . GLU A 1 108 ? 5.324 -17.460 -6.538 1.00 39.47 108 GLU A N 1
ATOM 846 C CA . GLU A 1 108 ? 6.783 -17.510 -6.716 1.00 39.47 108 GLU A CA 1
ATOM 847 C C . GLU A 1 108 ? 7.182 -18.049 -8.096 1.00 39.47 108 GLU A C 1
ATOM 849 O O . GLU A 1 108 ? 6.521 -18.998 -8.586 1.00 39.47 108 GLU A O 1
#

Organism: NCBI:txid133412

Foldseek 3Di:
DVVLLVVLVVLLCCCVVNDVDPVSVVVSLVSVLVVLQVCLVCLVVAPCLENDDVDHDPVLLSLLLSCLSCVVVVNNVSCDCVRRVSSVVSNVVQCVVVVSCVVSPPDD

Radius of gyration: 13.39 Å; chains: 1; bounding box: 31×29×34 Å

InterPro domains:
  IPR004046 Glutathione S-transferase, C-terminal [PF14497] (10-102)
  IPR010987 Glutathione S-transferase, C-terminal-like [PS50405] (1-108)
  IPR036282 Glutathione S-transferase, C-terminal domain superfamily [SSF47616] (4-105)

pLDDT: mean 83.05, std 13.49, range [39.47, 97.62]